Protein AF-A0A1C7MF23-F1 (afdb_monomer_lite)

Radius of gyration: 23.62 Å; chains: 1; bounding box: 52×68×26 Å

Structure (mmCIF, N/CA/C/O backbone):
data_AF-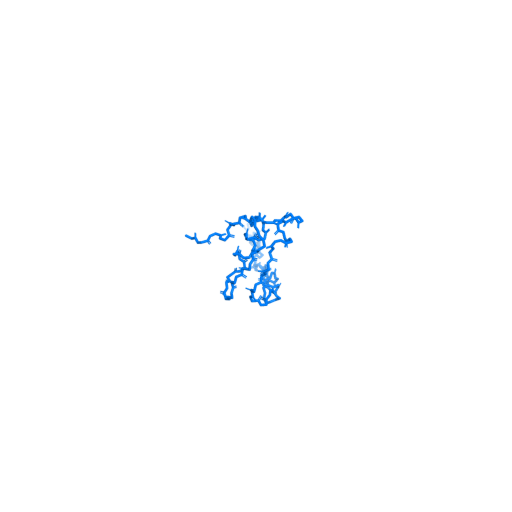A0A1C7MF23-F1
#
_entry.id   AF-A0A1C7MF23-F1
#
loop_
_atom_site.group_PDB
_atom_site.id
_atom_site.type_symbol
_atom_site.label_atom_id
_atom_site.label_alt_id
_atom_site.label_comp_id
_atom_site.label_asym_id
_atom_site.label_entity_id
_atom_site.label_seq_id
_atom_site.pdbx_PDB_ins_code
_atom_site.Cartn_x
_atom_site.Cartn_y
_atom_site.Cartn_z
_atom_site.occupancy
_atom_site.B_iso_or_equiv
_atom_site.auth_seq_id
_atom_site.auth_comp_id
_atom_site.auth_asym_id
_atom_site.auth_atom_id
_atom_site.pdbx_PDB_model_num
ATOM 1 N N . MET A 1 1 ? 0.162 5.168 -18.308 1.00 48.34 1 MET A N 1
ATOM 2 C CA . MET A 1 1 ? 0.905 5.205 -17.031 1.00 48.34 1 MET A CA 1
ATOM 3 C C . MET A 1 1 ? 0.064 4.488 -15.988 1.00 48.34 1 MET A C 1
ATOM 5 O O . MET A 1 1 ? -1.137 4.722 -15.950 1.00 48.34 1 MET A O 1
ATOM 9 N N . GLN A 1 2 ? 0.629 3.542 -15.237 1.00 56.75 2 GLN A N 1
ATOM 10 C CA . GLN A 1 2 ? -0.110 2.840 -14.183 1.00 56.75 2 GLN A CA 1
ATOM 11 C C . GLN A 1 2 ? -0.060 3.699 -12.921 1.00 56.75 2 GLN A C 1
ATOM 13 O O . GLN A 1 2 ? 1.019 4.072 -12.482 1.00 56.75 2 GLN A O 1
ATOM 18 N N . HIS A 1 3 ? -1.216 4.064 -12.372 1.00 74.44 3 HIS A N 1
ATOM 19 C CA . HIS A 1 3 ? -1.279 5.010 -11.255 1.00 74.44 3 HIS A CA 1
ATOM 20 C C . HIS A 1 3 ? -1.441 4.331 -9.886 1.00 74.44 3 HIS A C 1
ATOM 22 O O . HIS A 1 3 ? -1.398 5.035 -8.891 1.00 74.44 3 HIS A O 1
ATOM 28 N N . ALA A 1 4 ? -1.619 3.003 -9.809 1.00 80.75 4 ALA A N 1
ATOM 29 C CA . ALA A 1 4 ? -1.832 2.234 -8.565 1.00 80.75 4 ALA A CA 1
ATOM 30 C C . ALA A 1 4 ? -2.894 2.810 -7.597 1.00 80.75 4 ALA A C 1
ATOM 32 O O . ALA A 1 4 ? -2.903 2.510 -6.408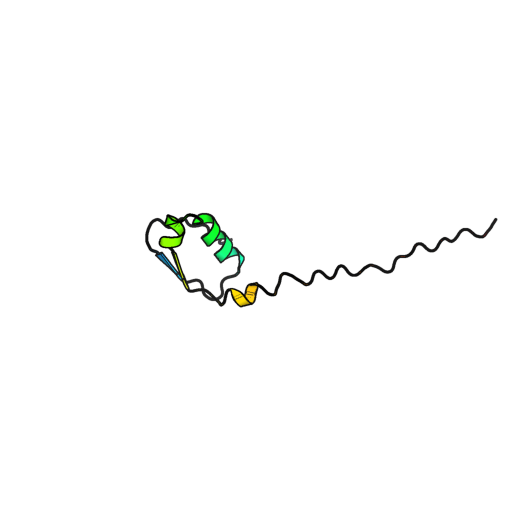 1.00 80.75 4 ALA A O 1
ATOM 33 N N . ARG A 1 5 ? -3.826 3.622 -8.107 1.00 89.12 5 ARG A N 1
ATOM 34 C CA . ARG A 1 5 ? -4.942 4.182 -7.342 1.00 89.12 5 ARG A CA 1
ATOM 35 C C . ARG A 1 5 ? -6.113 3.220 -7.408 1.00 89.12 5 ARG A C 1
ATOM 37 O O . ARG A 1 5 ? -6.799 3.152 -8.426 1.00 89.12 5 ARG A O 1
ATOM 44 N N . TYR A 1 6 ? -6.304 2.447 -6.347 1.00 90.31 6 TYR A N 1
ATOM 45 C CA . TYR A 1 6 ? -7.383 1.473 -6.269 1.00 90.31 6 TYR A CA 1
ATOM 46 C C . TYR A 1 6 ? -7.931 1.377 -4.846 1.00 90.31 6 TYR A C 1
ATOM 48 O O . TYR A 1 6 ? -7.178 1.108 -3.913 1.00 90.31 6 TYR A O 1
ATOM 56 N N . ALA A 1 7 ? -9.241 1.573 -4.689 1.00 93.62 7 ALA A N 1
ATOM 57 C CA . ALA A 1 7 ? -9.924 1.474 -3.404 1.00 93.62 7 ALA A CA 1
ATOM 58 C C . ALA A 1 7 ? -10.272 0.011 -3.071 1.00 93.62 7 ALA A C 1
ATOM 60 O O . ALA A 1 7 ? -11.007 -0.658 -3.806 1.00 93.62 7 ALA A O 1
ATOM 61 N N . LEU A 1 8 ? -9.778 -0.478 -1.935 1.00 94.00 8 LEU A N 1
ATOM 62 C CA . LEU A 1 8 ? -9.955 -1.849 -1.468 1.00 94.00 8 LEU A CA 1
ATOM 63 C C . LEU A 1 8 ? -11.340 -2.043 -0.843 1.00 94.00 8 LEU A C 1
ATOM 65 O O . LEU A 1 8 ? -11.672 -1.529 0.229 1.00 94.00 8 LEU A O 1
ATOM 69 N N . ARG A 1 9 ? -12.166 -2.845 -1.516 1.00 93.62 9 ARG A N 1
ATOM 70 C CA . ARG A 1 9 ? -13.531 -3.168 -1.065 1.00 93.62 9 ARG A CA 1
ATOM 71 C C . ARG A 1 9 ? -13.600 -4.392 -0.151 1.00 93.62 9 ARG A C 1
ATOM 73 O O . ARG A 1 9 ? -14.598 -4.578 0.532 1.00 93.62 9 ARG A O 1
ATOM 80 N N . ALA A 1 10 ? -12.550 -5.204 -0.132 1.00 95.31 10 ALA A N 1
ATOM 81 C CA . ALA A 1 10 ? -12.442 -6.427 0.654 1.00 95.31 10 ALA A CA 1
ATOM 82 C C . ALA A 1 10 ? -10.980 -6.641 1.081 1.00 95.31 10 ALA A C 1
ATOM 84 O O . ALA A 1 10 ? -10.096 -6.015 0.485 1.00 95.31 10 ALA A O 1
ATOM 85 N N . PRO A 1 11 ? -10.708 -7.509 2.074 1.00 96.50 11 PRO A N 1
ATOM 86 C CA . PRO A 1 11 ? -9.347 -7.920 2.400 1.00 96.50 11 PRO A CA 1
ATOM 87 C C . PRO A 1 11 ? -8.614 -8.397 1.142 1.00 96.50 11 PRO A C 1
ATOM 89 O O . PRO A 1 11 ? -9.043 -9.342 0.484 1.00 96.50 11 PRO A O 1
ATOM 92 N N . THR A 1 12 ? -7.549 -7.691 0.776 1.00 96.25 12 THR A N 1
ATOM 93 C CA . THR A 1 12 ? -6.847 -7.848 -0.496 1.00 96.25 12 THR A CA 1
ATOM 94 C C . THR A 1 12 ? -5.354 -7.978 -0.245 1.00 96.25 12 THR A C 1
ATOM 96 O O . THR A 1 12 ? -4.737 -7.130 0.404 1.00 96.25 12 THR A O 1
ATOM 99 N N . LEU A 1 13 ? -4.773 -9.031 -0.814 1.00 95.31 13 LEU A N 1
ATOM 100 C CA . LEU A 1 13 ? -3.332 -9.183 -0.927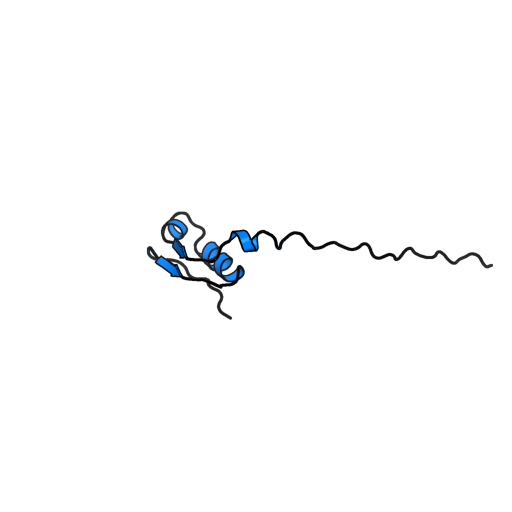 1.00 95.31 13 LEU A CA 1
ATOM 101 C C . LEU A 1 13 ? -2.846 -8.414 -2.157 1.00 95.31 13 LEU A C 1
ATOM 103 O O . LEU A 1 13 ? -3.213 -8.741 -3.285 1.00 95.31 13 LEU A O 1
ATOM 107 N N . VAL A 1 14 ? -2.007 -7.410 -1.941 1.00 94.00 14 VAL A N 1
ATOM 108 C CA . VAL A 1 14 ? -1.353 -6.648 -3.001 1.00 94.00 14 VAL A CA 1
ATOM 109 C C . VAL A 1 14 ? 0.085 -7.133 -3.133 1.00 94.00 14 VAL A C 1
ATOM 111 O O . VAL A 1 14 ? 0.879 -7.013 -2.202 1.00 94.00 14 VAL A O 1
ATOM 114 N N . PHE A 1 15 ? 0.410 -7.698 -4.296 1.00 92.50 15 PHE A N 1
ATOM 115 C CA . PHE A 1 15 ? 1.741 -8.204 -4.625 1.00 92.50 15 PHE A CA 1
ATOM 116 C C . PHE A 1 15 ? 2.428 -7.252 -5.601 1.00 92.50 15 PHE A C 1
ATOM 118 O O . PHE A 1 15 ? 2.061 -7.180 -6.773 1.00 92.50 15 PHE A O 1
ATOM 125 N N . MET A 1 16 ? 3.404 -6.500 -5.100 1.00 90.75 16 MET A N 1
ATOM 126 C CA . MET A 1 16 ? 4.114 -5.471 -5.856 1.00 90.75 16 MET A CA 1
ATOM 127 C C . MET A 1 16 ? 5.623 -5.495 -5.559 1.00 90.75 16 MET A C 1
ATOM 129 O O . MET A 1 16 ? 6.168 -4.505 -5.082 1.00 90.75 16 MET A O 1
ATOM 133 N N . PRO A 1 17 ? 6.342 -6.603 -5.801 1.00 86.38 17 PRO A N 1
ATOM 134 C CA . PRO A 1 17 ? 7.799 -6.583 -5.731 1.00 86.38 17 PRO A CA 1
ATOM 135 C C . PRO A 1 17 ? 8.379 -5.740 -6.875 1.00 86.38 17 PRO A C 1
ATOM 137 O O . PRO A 1 17 ? 7.804 -5.655 -7.959 1.00 86.38 17 PRO A O 1
ATOM 140 N N . HIS A 1 18 ? 9.543 -5.133 -6.652 1.00 84.56 18 HIS A N 1
ATOM 141 C CA . HIS A 1 18 ? 10.279 -4.335 -7.646 1.00 84.56 18 HIS A CA 1
ATOM 142 C C . HIS A 1 18 ? 9.508 -3.125 -8.211 1.00 84.56 18 HIS A C 1
ATOM 144 O O . HIS A 1 18 ? 9.939 -2.532 -9.195 1.00 84.56 18 HIS A O 1
ATOM 150 N N . CYS A 1 19 ? 8.403 -2.723 -7.573 1.00 85.19 19 CYS A N 1
ATOM 151 C CA . CYS A 1 19 ? 7.656 -1.521 -7.930 1.00 85.19 19 CYS A CA 1
ATOM 152 C C . CYS A 1 19 ? 8.305 -0.251 -7.364 1.00 85.19 19 CYS A C 1
ATOM 154 O O . CYS A 1 19 ? 8.908 -0.260 -6.288 1.00 85.19 19 CYS A O 1
ATOM 156 N N . ASP A 1 20 ? 8.137 0.854 -8.087 1.00 86.50 20 ASP A N 1
ATOM 157 C CA . ASP A 1 20 ? 8.587 2.178 -7.666 1.00 86.50 20 ASP A CA 1
ATOM 158 C C . ASP A 1 20 ? 7.769 2.732 -6.490 1.00 86.50 20 ASP A C 1
ATOM 160 O O . ASP A 1 20 ? 6.577 2.445 -6.347 1.00 86.50 20 ASP A O 1
ATOM 164 N N . LEU A 1 21 ? 8.392 3.626 -5.711 1.00 86.25 21 LEU A N 1
ATOM 165 C CA . LEU A 1 21 ? 7.797 4.240 -4.517 1.00 86.25 21 LEU A CA 1
ATOM 166 C C . LEU A 1 21 ? 6.422 4.880 -4.778 1.00 86.25 21 LEU A C 1
ATOM 168 O O . LEU A 1 21 ? 5.485 4.687 -4.004 1.00 86.25 21 LEU A O 1
ATOM 172 N N . HIS A 1 22 ? 6.286 5.588 -5.903 1.00 88.19 22 HIS A N 1
ATOM 173 C CA . 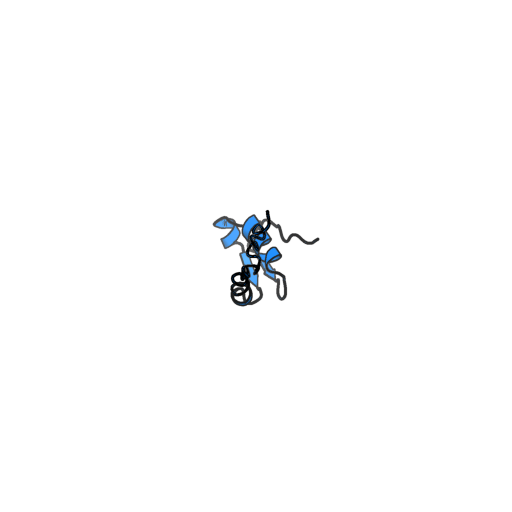HIS A 1 22 ? 5.067 6.318 -6.258 1.00 88.19 22 HIS A CA 1
ATOM 174 C C . HIS A 1 22 ? 3.829 5.412 -6.377 1.00 88.19 22 HIS A C 1
ATOM 176 O O . HIS A 1 22 ? 2.705 5.870 -6.170 1.00 88.19 22 HIS A O 1
ATOM 182 N N . LEU A 1 23 ? 4.011 4.125 -6.696 1.00 90.44 23 LEU A N 1
ATOM 183 C CA . LEU A 1 23 ? 2.905 3.176 -6.793 1.00 90.44 23 LEU A CA 1
ATOM 184 C C . LEU A 1 23 ? 2.388 2.785 -5.402 1.00 90.44 23 LEU A C 1
ATOM 186 O O . LEU A 1 23 ? 1.174 2.740 -5.200 1.00 90.44 23 LEU A O 1
ATOM 190 N N . TYR A 1 24 ? 3.281 2.576 -4.428 1.00 89.81 24 TYR A N 1
ATOM 191 C CA . TYR A 1 24 ? 2.875 2.325 -3.042 1.00 89.81 24 TYR A CA 1
ATOM 192 C C . TYR A 1 24 ? 2.202 3.556 -2.431 1.00 89.81 24 TYR A C 1
ATOM 194 O O . TYR A 1 24 ? 1.164 3.425 -1.788 1.00 89.81 24 TYR A O 1
ATOM 202 N N . GLU A 1 25 ? 2.742 4.755 -2.672 1.00 90.62 25 GLU A N 1
ATOM 203 C CA . GLU A 1 25 ? 2.158 6.006 -2.173 1.00 90.62 25 GLU A CA 1
ATOM 204 C C . GLU A 1 25 ? 0.727 6.211 -2.670 1.00 90.62 25 GLU A C 1
ATOM 206 O O . GLU A 1 25 ? -0.159 6.561 -1.891 1.00 90.62 25 GLU A O 1
ATOM 211 N N . ASN A 1 26 ? 0.481 5.972 -3.959 1.00 93.25 26 ASN A N 1
ATOM 212 C CA . ASN A 1 26 ? -0.846 6.129 -4.542 1.00 93.25 26 ASN A CA 1
ATOM 213 C C . ASN A 1 26 ? -1.847 5.107 -3.989 1.00 93.25 26 ASN A C 1
ATOM 215 O O . ASN A 1 26 ? -2.986 5.473 -3.694 1.00 93.25 26 ASN A O 1
ATOM 219 N N . LEU A 1 27 ? -1.421 3.854 -3.810 1.00 93.44 27 LEU A N 1
ATOM 220 C CA . LEU A 1 27 ? -2.252 2.802 -3.229 1.00 93.44 27 LEU A CA 1
ATOM 221 C C . LEU A 1 27 ? -2.606 3.110 -1.770 1.00 93.44 27 LEU A C 1
ATOM 223 O O . LEU A 1 27 ? -3.769 3.004 -1.378 1.00 93.44 27 LEU A O 1
ATOM 227 N N . LEU A 1 28 ? -1.612 3.510 -0.975 1.00 92.75 28 LEU A N 1
ATOM 228 C CA . LEU A 1 28 ? -1.801 3.875 0.425 1.00 92.75 28 LEU A CA 1
ATOM 229 C C . LEU A 1 28 ? -2.708 5.098 0.552 1.00 92.75 28 LEU A C 1
ATOM 231 O O . LEU A 1 28 ? -3.634 5.076 1.355 1.00 92.75 28 LEU A O 1
ATOM 235 N N . ARG A 1 29 ? -2.498 6.129 -0.276 1.00 94.25 29 ARG A N 1
ATOM 236 C CA . ARG A 1 29 ? -3.315 7.350 -0.282 1.00 94.25 29 ARG A CA 1
ATOM 237 C C . ARG A 1 29 ? -4.784 7.063 -0.576 1.00 94.25 29 ARG A C 1
ATOM 239 O O . ARG A 1 29 ? -5.649 7.621 0.088 1.00 94.25 29 ARG A O 1
ATOM 246 N N . GLU A 1 30 ? -5.068 6.188 -1.538 1.00 95.19 30 GLU A N 1
ATOM 247 C CA . GLU A 1 30 ? -6.442 5.819 -1.902 1.00 95.19 30 GLU A CA 1
ATOM 248 C C . GLU A 1 30 ? -7.145 5.004 -0.796 1.00 95.19 30 GLU A C 1
ATOM 250 O O . GLU A 1 30 ? -8.369 5.002 -0.709 1.00 95.19 30 GLU A O 1
ATOM 255 N N . ASN A 1 31 ? -6.381 4.346 0.085 1.00 95.50 31 ASN A N 1
ATOM 256 C CA . ASN A 1 31 ? -6.897 3.501 1.166 1.00 95.50 31 ASN A CA 1
ATOM 257 C C . ASN A 1 31 ? -6.613 4.055 2.569 1.00 95.50 31 ASN A C 1
ATOM 259 O O . ASN A 1 31 ? -6.732 3.305 3.537 1.00 95.50 31 ASN A O 1
ATOM 263 N N . TRP A 1 32 ? -6.264 5.344 2.697 1.00 95.62 32 TRP A N 1
ATOM 264 C CA . TRP A 1 32 ? -5.806 5.977 3.945 1.00 95.62 32 TRP A CA 1
ATOM 265 C C . TRP A 1 32 ? -6.940 6.236 4.950 1.00 95.62 32 TRP A C 1
ATOM 267 O O . TRP A 1 32 ? -7.235 7.359 5.356 1.00 95.62 32 TRP A O 1
ATOM 277 N N . THR A 1 33 ? -7.613 5.163 5.340 1.00 95.38 33 THR A N 1
ATOM 278 C CA . THR A 1 33 ? -8.667 5.113 6.349 1.00 95.38 33 THR A CA 1
ATOM 279 C C . THR A 1 33 ? -8.444 3.874 7.207 1.00 95.38 33 THR A C 1
ATOM 281 O O . THR A 1 33 ? -7.820 2.911 6.762 1.00 95.38 33 THR A O 1
ATOM 284 N N . HIS A 1 34 ? -8.970 3.871 8.432 1.00 95.12 34 HIS A N 1
ATOM 285 C CA . HIS A 1 34 ? -8.825 2.725 9.332 1.00 95.12 34 HIS A CA 1
ATOM 286 C C . HIS A 1 34 ? -9.328 1.418 8.688 1.00 95.12 34 HIS A C 1
ATOM 288 O O . HIS A 1 34 ? -8.637 0.403 8.714 1.00 95.12 34 HIS A O 1
ATOM 294 N N . GLU A 1 35 ? -10.495 1.451 8.037 1.00 94.94 35 GLU A N 1
ATOM 295 C CA . GLU A 1 35 ? -11.041 0.285 7.332 1.00 94.94 35 GLU A CA 1
ATOM 296 C C . GLU A 1 35 ? -10.259 -0.086 6.067 1.00 94.94 35 GLU A C 1
ATOM 298 O O . GLU A 1 35 ? -10.081 -1.270 5.787 1.00 94.94 35 GLU A O 1
ATOM 303 N N . GLY A 1 36 ? -9.806 0.904 5.293 1.00 94.50 36 GLY A N 1
ATOM 304 C CA . GLY A 1 36 ? -9.058 0.671 4.056 1.00 94.50 36 GLY A CA 1
ATOM 305 C C . GLY A 1 36 ? -7.713 -0.001 4.318 1.00 94.50 36 GLY A C 1
ATOM 306 O O . GLY A 1 36 ? -7.378 -0.987 3.663 1.00 94.50 36 GLY A O 1
ATOM 307 N N . LEU A 1 37 ? -6.982 0.470 5.331 1.00 94.75 37 LEU A N 1
ATOM 308 C CA . LEU A 1 37 ? -5.708 -0.122 5.738 1.00 94.75 37 LEU A CA 1
ATOM 309 C C . LEU A 1 37 ? -5.892 -1.503 6.374 1.00 94.75 37 LEU A C 1
ATOM 311 O O . LEU A 1 37 ? -5.102 -2.399 6.098 1.00 94.75 37 LEU A O 1
ATOM 315 N N . ALA A 1 38 ? -6.963 -1.721 7.145 1.00 95.38 38 ALA A N 1
ATOM 316 C CA . ALA A 1 38 ? -7.280 -3.043 7.695 1.00 95.38 38 ALA A CA 1
ATOM 317 C C . ALA A 1 38 ? -7.564 -4.101 6.609 1.00 95.38 38 ALA A C 1
ATOM 319 O O . ALA A 1 38 ? -7.473 -5.300 6.867 1.00 95.38 38 ALA A O 1
ATOM 320 N N . ARG A 1 39 ? -7.907 -3.671 5.388 1.00 95.62 39 ARG A N 1
ATOM 321 C CA . ARG A 1 39 ? -8.133 -4.543 4.228 1.00 95.62 39 ARG A CA 1
ATOM 322 C C . ARG A 1 39 ? -6.879 -4.762 3.379 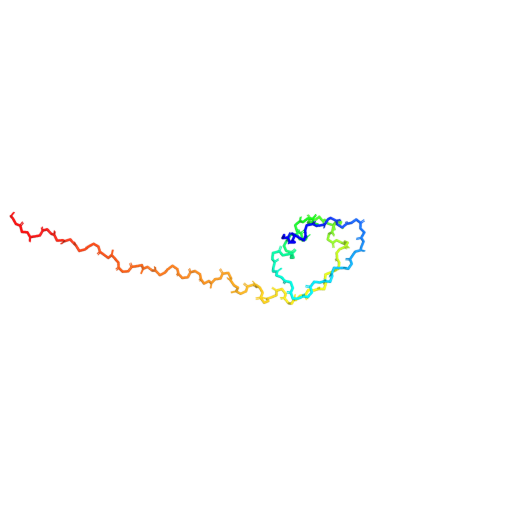1.00 95.62 39 ARG A C 1
ATOM 324 O O . ARG A 1 39 ? -6.955 -5.522 2.419 1.00 95.62 39 ARG A O 1
ATOM 331 N N . LEU A 1 40 ? -5.753 -4.122 3.685 1.00 95.88 40 LEU A N 1
ATOM 332 C CA . LEU A 1 40 ? -4.540 -4.188 2.874 1.00 95.88 40 LEU A CA 1
ATOM 333 C C . LEU A 1 40 ? -3.514 -5.144 3.491 1.00 95.88 40 LEU A C 1
ATOM 335 O O . LEU A 1 40 ? -3.009 -4.903 4.583 1.00 95.88 40 LEU A O 1
ATOM 339 N N . VAL A 1 41 ? -3.131 -6.179 2.743 1.00 95.00 41 VAL A N 1
ATOM 340 C CA . VAL A 1 41 ? -1.903 -6.944 3.002 1.00 95.00 41 VAL A CA 1
ATOM 341 C C . VAL A 1 41 ? -0.949 -6.676 1.849 1.00 95.00 41 VAL A C 1
ATOM 343 O O . VAL A 1 41 ? -1.259 -7.009 0.709 1.00 95.00 41 VAL A O 1
ATOM 346 N N . LEU A 1 42 ? 0.196 -6.056 2.125 1.00 93.19 42 LEU A N 1
ATOM 347 C CA . LEU A 1 42 ? 1.145 -5.635 1.097 1.00 93.19 42 LEU A CA 1
ATOM 348 C C . LEU A 1 42 ? 2.409 -6.502 1.129 1.00 93.19 42 LEU A C 1
ATOM 350 O O . LEU A 1 42 ? 3.120 -6.526 2.130 1.00 93.19 42 LEU A O 1
ATOM 354 N N . ILE A 1 43 ? 2.706 -7.165 0.011 1.00 93.44 43 ILE A N 1
ATOM 355 C CA . ILE A 1 43 ? 4.010 -7.778 -0.259 1.00 93.44 43 ILE A CA 1
ATOM 356 C C . ILE A 1 43 ? 4.764 -6.833 -1.193 1.00 93.44 43 ILE A C 1
ATOM 358 O O . ILE A 1 43 ? 4.424 -6.708 -2.373 1.00 93.44 43 ILE A O 1
ATOM 362 N N . ALA A 1 44 ? 5.766 -6.152 -0.644 1.00 89.69 44 ALA A N 1
ATOM 363 C CA . ALA A 1 44 ? 6.543 -5.117 -1.315 1.00 89.69 44 ALA A CA 1
ATOM 364 C C . ALA A 1 44 ? 8.047 -5.326 -1.110 1.00 89.69 44 ALA A C 1
ATOM 366 O O . ALA A 1 44 ? 8.475 -6.160 -0.309 1.00 89.69 44 ALA A O 1
ATOM 367 N N . ASN A 1 45 ? 8.843 -4.528 -1.823 1.00 86.31 45 ASN A N 1
ATOM 368 C CA . ASN A 1 45 ? 10.257 -4.356 -1.493 1.00 86.31 45 ASN A CA 1
ATOM 369 C C . ASN A 1 45 ? 10.426 -3.796 -0.075 1.00 86.31 45 ASN A C 1
ATOM 371 O O . ASN A 1 45 ? 9.504 -3.204 0.490 1.00 86.31 45 ASN A O 1
ATOM 375 N N . SER A 1 46 ? 11.647 -3.905 0.450 1.00 83.62 46 SER A N 1
ATOM 376 C CA . SER A 1 46 ? 12.075 -3.140 1.621 1.00 83.62 46 SER A CA 1
ATOM 377 C C . SER A 1 46 ? 11.772 -1.654 1.404 1.00 83.62 46 SER A C 1
ATOM 379 O O . SER A 1 46 ? 12.369 -1.001 0.550 1.00 83.62 46 SER A O 1
ATOM 381 N N . LEU A 1 47 ? 10.813 -1.111 2.163 1.00 78.56 47 LEU A N 1
ATOM 382 C CA . LEU A 1 47 ? 10.491 0.318 2.112 1.00 78.56 47 LEU A CA 1
ATOM 383 C C . LEU A 1 47 ? 11.639 1.174 2.673 1.00 78.56 47 LEU A C 1
ATOM 385 O O . LEU A 1 47 ? 11.762 2.344 2.315 1.00 78.56 47 LEU A O 1
ATOM 389 N N . SER A 1 48 ? 12.500 0.589 3.511 1.00 76.25 48 SER A N 1
ATOM 390 C CA . SER A 1 48 ? 13.674 1.248 4.092 1.00 76.25 48 SER A CA 1
ATOM 391 C C . SER A 1 48 ? 14.646 1.747 3.024 1.00 76.25 48 SER A C 1
ATOM 393 O O . SER A 1 48 ? 15.161 2.856 3.148 1.00 76.25 48 SER A O 1
ATOM 395 N N . ASP A 1 49 ? 14.795 1.014 1.922 1.00 72.25 49 ASP A N 1
ATOM 396 C CA . ASP A 1 49 ? 15.696 1.356 0.813 1.00 72.25 49 ASP A CA 1
ATOM 397 C C . ASP A 1 49 ? 15.306 2.681 0.125 1.00 72.25 49 ASP A C 1
ATOM 399 O O . ASP A 1 49 ? 16.110 3.312 -0.565 1.00 72.25 49 ASP A O 1
ATOM 403 N N . TYR A 1 50 ? 14.061 3.129 0.315 1.00 71.38 50 TYR A N 1
ATOM 404 C CA . TYR A 1 50 ? 13.543 4.372 -0.251 1.00 71.38 50 TYR A CA 1
ATOM 405 C C . TYR A 1 50 ? 13.665 5.570 0.703 1.00 71.38 50 TYR A C 1
ATOM 407 O O . TYR A 1 50 ? 13.492 6.708 0.265 1.00 71.38 50 TYR A O 1
ATOM 415 N N . THR A 1 51 ? 13.992 5.355 1.983 1.00 67.88 51 THR A N 1
ATOM 416 C CA . THR A 1 51 ? 14.102 6.440 2.978 1.00 67.88 51 THR A CA 1
ATOM 417 C C . THR A 1 51 ? 15.384 7.267 2.843 1.00 67.88 51 THR A C 1
ATOM 419 O O . THR A 1 51 ? 15.398 8.437 3.218 1.00 67.88 51 THR A O 1
ATOM 422 N N . GLU A 1 5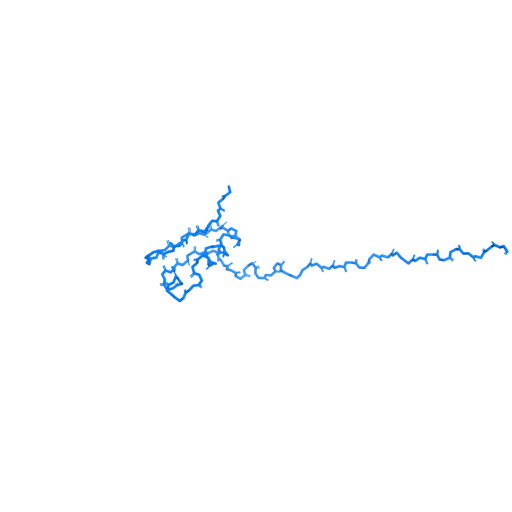2 ? 16.434 6.716 2.230 1.00 60.31 52 GLU A N 1
ATOM 423 C CA . GLU A 1 52 ? 17.759 7.351 2.148 1.00 60.31 52 GLU A CA 1
ATOM 424 C C . GLU A 1 52 ? 17.906 8.375 1.006 1.00 60.31 52 GLU A C 1
ATOM 426 O O . GLU A 1 52 ? 18.887 9.113 0.950 1.00 60.31 52 GLU A O 1
ATOM 431 N N . ARG A 1 53 ? 16.931 8.485 0.092 1.00 56.00 53 ARG A N 1
ATOM 432 C CA . ARG A 1 53 ? 17.060 9.343 -1.105 1.00 56.00 53 ARG A CA 1
ATOM 433 C C . ARG A 1 53 ? 16.664 10.813 -0.911 1.00 56.00 53 ARG A C 1
ATOM 435 O O . ARG A 1 53 ? 16.723 11.575 -1.872 1.00 56.00 53 ARG A O 1
ATOM 442 N N . SER A 1 54 ? 16.273 11.246 0.289 1.00 52.25 54 SER A N 1
ATOM 443 C CA . SER A 1 54 ? 15.723 12.596 0.517 1.00 52.25 54 SER A CA 1
ATOM 444 C C . SER A 1 54 ? 16.720 13.660 1.003 1.00 52.25 54 SER A C 1
ATOM 446 O O . SER A 1 54 ? 16.341 14.825 1.100 1.00 52.25 54 SER A O 1
ATOM 448 N N . VAL A 1 55 ? 17.999 13.340 1.237 1.00 55.59 55 VAL A N 1
ATOM 449 C CA . VAL A 1 55 ? 19.006 14.342 1.649 1.00 55.59 55 VAL A CA 1
ATOM 450 C C . VAL A 1 55 ? 20.244 14.265 0.761 1.00 55.59 55 VAL A C 1
ATOM 452 O O . VAL A 1 55 ? 21.257 13.684 1.124 1.00 55.59 55 VAL A O 1
ATOM 455 N N . SER A 1 56 ? 20.165 14.849 -0.437 1.00 52.06 56 SER A N 1
ATOM 456 C CA . SER A 1 56 ? 21.330 15.239 -1.254 1.00 52.06 56 SER A CA 1
ATOM 457 C C . SER A 1 56 ? 20.944 16.291 -2.302 1.00 52.06 56 SER A C 1
ATOM 459 O O . SER A 1 56 ? 21.313 16.196 -3.467 1.00 52.06 56 SER A O 1
ATOM 461 N N . GLN A 1 57 ? 20.199 17.328 -1.911 1.00 53.69 57 GLN A N 1
ATOM 462 C CA . GLN A 1 57 ? 20.347 18.620 -2.584 1.00 53.69 57 GLN A CA 1
ATOM 463 C C . GLN A 1 57 ? 21.332 19.442 -1.763 1.00 53.69 57 GLN A C 1
ATOM 465 O O . GLN A 1 57 ? 20.959 20.320 -0.989 1.00 53.69 57 GLN A O 1
ATOM 470 N N . SER A 1 58 ? 22.620 19.129 -1.917 1.00 48.69 58 SER A N 1
ATOM 471 C CA . SER A 1 58 ? 23.652 20.119 -1.650 1.00 48.69 58 SER A CA 1
ATOM 472 C C . SER A 1 58 ? 23.420 21.257 -2.643 1.00 48.69 58 SER A C 1
ATOM 474 O O . SER A 1 58 ? 23.812 21.169 -3.806 1.00 48.69 58 SER A O 1
ATOM 476 N N . ILE A 1 59 ? 22.736 22.309 -2.202 1.00 60.62 59 ILE A N 1
ATOM 477 C CA . ILE A 1 59 ? 22.831 23.615 -2.843 1.00 60.62 59 ILE A CA 1
ATOM 478 C C . ILE A 1 59 ? 24.308 23.990 -2.730 1.00 60.62 59 ILE A C 1
ATOM 480 O O . ILE A 1 59 ? 24.773 24.405 -1.672 1.00 60.62 59 ILE A O 1
ATOM 484 N N . SER A 1 60 ? 25.078 23.758 -3.790 1.00 55.41 60 SER A N 1
ATOM 485 C CA . SER A 1 60 ? 26.416 24.318 -3.910 1.00 55.41 60 SER A CA 1
ATOM 486 C C . SER A 1 60 ? 26.260 25.841 -3.982 1.00 55.41 60 SER A C 1
ATOM 488 O O . SER A 1 60 ? 25.597 26.312 -4.912 1.00 55.41 60 SER A O 1
ATOM 490 N N . PRO A 1 61 ? 26.818 26.636 -3.052 1.00 52.88 61 PRO A N 1
ATOM 491 C CA . PRO A 1 61 ? 26.882 28.074 -3.252 1.00 52.88 61 PRO A CA 1
ATOM 492 C C . PRO A 1 61 ? 27.798 28.343 -4.453 1.00 52.88 61 PRO A C 1
ATOM 494 O O . PRO A 1 61 ? 28.981 28.007 -4.434 1.00 52.88 61 PRO A O 1
ATOM 497 N N . SER A 1 62 ? 27.239 28.909 -5.523 1.00 57.97 62 SER A N 1
ATOM 498 C CA . SER A 1 62 ? 28.009 29.369 -6.680 1.00 57.97 62 SER A CA 1
ATOM 499 C C . SER A 1 62 ? 29.061 30.397 -6.235 1.00 57.97 62 SER A C 1
ATOM 501 O O . SER A 1 62 ? 28.702 31.356 -5.545 1.00 57.97 62 SER A O 1
ATOM 503 N N . PRO A 1 63 ? 30.341 30.278 -6.637 1.00 57.72 63 PRO A N 1
ATOM 504 C CA . PRO A 1 63 ? 31.332 31.316 -6.401 1.00 57.72 63 PRO A CA 1
ATOM 505 C C . PRO A 1 63 ? 31.130 32.405 -7.457 1.00 57.72 63 PRO A C 1
ATOM 507 O O . PRO A 1 63 ? 31.694 32.366 -8.545 1.00 57.72 63 PRO A O 1
ATOM 510 N N . GLY A 1 64 ? 30.260 33.359 -7.148 1.00 52.50 64 GLY A N 1
ATOM 511 C CA . GLY A 1 64 ? 29.976 34.515 -7.991 1.00 52.50 64 GLY A CA 1
ATOM 512 C C . GLY A 1 64 ? 29.907 35.774 -7.145 1.00 52.50 64 GLY A C 1
ATOM 513 O O . GLY A 1 64 ? 28.848 36.377 -7.020 1.00 52.50 64 GLY A O 1
ATOM 514 N N . GLY A 1 65 ? 31.022 36.137 -6.508 1.00 53.03 65 GLY A N 1
ATOM 515 C CA . GLY A 1 65 ? 31.158 37.460 -5.906 1.00 53.03 65 GLY A CA 1
ATOM 516 C C . GLY A 1 65 ? 31.158 38.530 -7.006 1.00 53.03 65 GLY A C 1
ATOM 517 O O . GLY A 1 65 ? 31.813 38.328 -8.032 1.00 53.03 65 GLY A O 1
ATOM 518 N N . PRO A 1 66 ? 30.455 39.662 -6.843 1.00 50.84 66 PRO A N 1
ATOM 519 C CA . PRO A 1 66 ? 30.599 40.771 -7.769 1.00 50.84 66 PRO A CA 1
ATOM 520 C C . PRO A 1 66 ? 31.996 41.385 -7.603 1.00 50.84 66 PRO A C 1
ATOM 522 O O . PRO A 1 66 ? 32.330 41.949 -6.562 1.00 50.84 66 PRO A O 1
ATOM 525 N N . LEU A 1 67 ? 32.820 41.271 -8.645 1.00 54.06 67 LEU A N 1
ATOM 526 C CA . LEU A 1 67 ? 34.000 42.111 -8.831 1.00 54.06 67 LEU A CA 1
ATOM 527 C C . LEU A 1 67 ? 33.508 43.549 -9.031 1.00 54.06 67 LEU A C 1
ATOM 529 O O . LEU A 1 67 ? 33.028 43.907 -10.105 1.00 54.06 67 LEU A O 1
ATOM 533 N N . SER A 1 68 ? 33.596 44.363 -7.979 1.00 54.53 68 SER A N 1
ATOM 534 C CA . SER A 1 68 ? 33.388 45.808 -8.060 1.00 54.53 68 SER A CA 1
ATOM 535 C C . SER A 1 68 ? 34.570 46.430 -8.802 1.00 54.53 68 SER A C 1
ATOM 537 O O . SER A 1 68 ? 35.590 46.780 -8.213 1.00 54.53 68 SER A O 1
ATOM 539 N N . SER A 1 69 ? 34.466 46.508 -10.125 1.00 56.69 69 SER A N 1
ATOM 540 C CA . SER A 1 69 ? 35.342 47.317 -10.962 1.00 56.69 69 SER A CA 1
ATOM 541 C C . SER A 1 69 ? 34.717 48.698 -11.130 1.00 56.69 69 SER A C 1
ATOM 543 O O . SER A 1 69 ? 33.913 48.903 -12.037 1.00 56.69 69 SER A O 1
ATOM 545 N N . SER A 1 70 ? 35.076 49.642 -10.263 1.00 59.88 70 SER A N 1
ATOM 546 C CA . SER A 1 70 ? 34.878 51.066 -10.546 1.00 59.88 70 SER A CA 1
ATOM 547 C C . SER A 1 70 ? 35.887 51.923 -9.780 1.00 59.88 70 SER A C 1
ATOM 549 O O . SER A 1 70 ? 35.518 52.813 -9.027 1.00 59.88 70 SER A O 1
ATOM 551 N N . ASP A 1 71 ? 37.171 51.633 -9.995 1.00 52.97 71 ASP A N 1
ATOM 552 C CA . ASP A 1 71 ? 38.262 52.596 -9.828 1.00 52.97 71 ASP A CA 1
ATOM 553 C C . ASP A 1 71 ? 38.825 52.881 -11.227 1.00 52.97 71 ASP A C 1
ATOM 555 O O . ASP A 1 71 ? 39.609 52.098 -11.778 1.00 52.97 71 ASP A O 1
ATOM 559 N N . ARG A 1 72 ? 38.314 53.948 -11.851 1.00 49.06 72 ARG A N 1
ATOM 560 C CA . ARG A 1 72 ? 38.954 54.717 -12.931 1.00 49.06 72 ARG A CA 1
ATOM 561 C C . ARG A 1 72 ? 38.047 55.886 -13.326 1.00 49.06 72 ARG A C 1
ATOM 563 O O . ARG A 1 72 ? 37.030 55.668 -13.983 1.00 49.06 72 ARG A O 1
ATOM 570 N N . GLY A 1 73 ? 38.459 57.099 -12.964 1.00 45.22 73 GLY A N 1
ATOM 571 C CA . GLY A 1 73 ? 37.877 58.360 -13.429 1.00 45.22 73 GLY A CA 1
ATOM 572 C C . GLY A 1 73 ? 37.896 59.426 -12.359 1.00 45.22 73 GLY A C 1
ATOM 573 O O . GLY A 1 73 ? 36.821 59.631 -11.764 1.00 45.22 73 GLY A O 1
#

Foldseek 3Di:
DDQLQDQQPAQDEAEEEPDDPRNVVNVCVNQVDPVSVVSYDYDYPDPVVVPPPPPPPPPDPDPDDDPPPDPDD

InterPro domains:
  IPR012942 SRR1-like domain [PF07985] (3-55)
  IPR040044 SRR1-like protein [PTHR28626] (7-56)

Sequence (73 aa):
MQHARYALRAPTLVFMPHCDLHLYENLLRENWTHEGLARLVLIANSLSDYTERSVSQSISPSPGGPLSSSDRG

Organism: Grifola frondosa (NCBI:txid5627)

pLDDT: mean 77.95, std 17.88, range [45.22, 96.5]

Secondary structure (DSSP, 8-state):
--------SS-EEEEETT--HHHHHHHHHHT-SHHHHHTEEEEES-GGGGGGGGS----PPP-----------